Protein AF-A0AAU4CVP6-F1 (afdb_monomer_lite)

Secondary structure (DSSP, 8-state):
--HHHHHHHHHHHHHHHHHHGGGS-TTTHHHHB-TTHHHHHHHHHH--SHHHHHHHHHHHHHHB-S-GGGGGGG-HHHHHHHHHHHHHHHHHHHHHHHHS--

Foldseek 3Di:
DALVVLLVLLVVLLVLLLVLVVVDDPVCLVVFFAPCLVVLSVQCNVDDDSVSVLVSLVVNLRRGDDQLVVLVVVDDSSNSNSVSSVSNVVSNVVNVVNPDDD

pLDDT: mean 91.33, std 7.67, range [50.69, 98.0]

Structure (mmCIF, N/CA/C/O backbone):
data_AF-A0AAU4CVP6-F1
#
_entry.id   AF-A0AAU4CVP6-F1
#
loop_
_atom_site.group_PDB
_atom_site.id
_atom_site.type_symbol
_atom_site.label_atom_id
_atom_site.label_alt_id
_atom_site.label_comp_id
_atom_site.label_asym_id
_atom_site.label_entity_id
_atom_site.label_seq_id
_atom_site.pdbx_PDB_ins_code
_atom_site.Cartn_x
_atom_site.Cartn_y
_atom_site.Cartn_z
_atom_site.occupancy
_atom_site.B_iso_or_equiv
_atom_site.auth_seq_id
_atom_site.auth_comp_id
_atom_site.auth_asym_id
_atom_site.auth_atom_id
_atom_site.pdbx_PDB_model_num
ATOM 1 N N . MET A 1 1 ? -1.091 -5.235 21.498 1.00 78.62 1 MET A N 1
ATOM 2 C CA . MET A 1 1 ? -1.437 -4.175 20.546 1.00 78.62 1 MET A CA 1
ATOM 3 C C . MET A 1 1 ? -2.933 -3.942 20.619 1.00 78.62 1 MET A C 1
ATOM 5 O O . MET A 1 1 ? -3.680 -4.916 20.624 1.00 78.62 1 MET A O 1
ATOM 9 N N . ASN A 1 2 ? -3.356 -2.693 20.768 1.00 90.06 2 ASN A N 1
ATOM 10 C CA . ASN A 1 2 ? -4.763 -2.290 20.793 1.00 90.06 2 ASN A CA 1
ATOM 11 C C . ASN A 1 2 ? -5.210 -1.725 19.426 1.00 90.06 2 ASN A C 1
ATOM 13 O O . ASN A 1 2 ? -4.399 -1.556 18.519 1.00 90.06 2 ASN A O 1
ATOM 17 N N . HIS A 1 3 ? -6.506 -1.434 19.272 1.00 90.62 3 HIS A N 1
ATOM 18 C CA . HIS A 1 3 ? -7.076 -0.933 18.011 1.00 90.62 3 HIS A CA 1
ATOM 19 C C . HIS A 1 3 ? -6.468 0.394 17.537 1.00 90.62 3 HIS A C 1
ATOM 21 O O . HIS A 1 3 ? -6.320 0.605 16.336 1.00 90.62 3 HIS A O 1
ATOM 27 N N . GLN A 1 4 ? -6.113 1.288 18.462 1.00 91.94 4 GLN A N 1
ATOM 28 C CA . GLN A 1 4 ? -5.508 2.577 18.125 1.00 91.94 4 GLN A CA 1
ATOM 29 C C . GLN A 1 4 ? -4.075 2.394 17.609 1.00 91.94 4 GLN A C 1
ATOM 31 O O . GLN A 1 4 ? -3.741 2.936 16.561 1.00 91.94 4 GLN A O 1
ATOM 36 N N . GLU A 1 5 ? -3.272 1.572 18.286 1.00 92.75 5 GLU A N 1
ATOM 37 C CA . GLU A 1 5 ? -1.903 1.235 17.865 1.00 92.75 5 GLU A CA 1
ATOM 38 C C . GLU A 1 5 ? -1.891 0.573 16.477 1.00 92.75 5 GLU A C 1
ATOM 40 O O . GLU A 1 5 ? -1.122 0.970 15.608 1.00 92.75 5 GLU A O 1
ATOM 45 N N . ALA A 1 6 ? -2.801 -0.374 16.217 1.00 93.81 6 ALA A N 1
ATOM 46 C CA . ALA A 1 6 ? -2.903 -1.025 14.907 1.00 93.81 6 ALA A CA 1
ATOM 47 C C . ALA A 1 6 ? -3.289 -0.046 13.781 1.00 93.81 6 ALA A C 1
ATOM 49 O O . ALA A 1 6 ? -2.859 -0.193 12.636 1.00 93.81 6 ALA A O 1
ATOM 50 N N . ARG A 1 7 ? -4.101 0.974 14.094 1.00 93.25 7 ARG A N 1
ATOM 51 C CA . ARG A 1 7 ? -4.433 2.048 13.147 1.00 93.25 7 ARG A CA 1
ATOM 52 C C . ARG A 1 7 ? -3.245 2.962 12.876 1.00 93.25 7 ARG A C 1
ATOM 54 O O . ARG A 1 7 ? -3.066 3.374 11.735 1.00 93.25 7 ARG A O 1
ATOM 61 N N . GLU A 1 8 ? -2.449 3.276 13.890 1.00 94.31 8 GLU A N 1
ATOM 62 C CA . GLU A 1 8 ? -1.231 4.075 13.731 1.00 94.31 8 GLU A CA 1
ATOM 63 C C . GLU A 1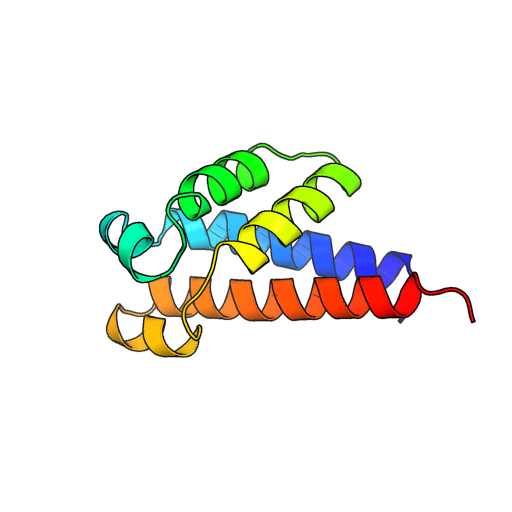 8 ? -0.203 3.345 12.858 1.00 94.31 8 GLU A C 1
ATOM 65 O O . GLU A 1 8 ? 0.279 3.932 11.890 1.00 94.31 8 GLU A O 1
ATOM 70 N N . GLU A 1 9 ? 0.021 2.046 13.086 1.00 95.69 9 GLU A N 1
ATOM 71 C CA . GLU A 1 9 ? 0.874 1.217 12.219 1.00 95.69 9 GLU A CA 1
ATOM 72 C C . GLU A 1 9 ? 0.397 1.218 10.758 1.00 95.69 9 GLU A C 1
ATOM 74 O O . GLU A 1 9 ? 1.204 1.311 9.830 1.00 95.69 9 GLU A O 1
ATOM 79 N N . LEU A 1 10 ? -0.920 1.148 10.527 1.00 96.62 10 LEU A N 1
ATOM 80 C CA . LEU A 1 10 ? -1.471 1.223 9.176 1.00 96.62 10 LEU A CA 1
ATOM 81 C C . LEU A 1 10 ? -1.222 2.593 8.532 1.00 96.62 10 LEU A C 1
ATOM 83 O O . LEU A 1 10 ? -0.869 2.651 7.354 1.00 96.62 10 LEU A O 1
ATOM 87 N N . VAL A 1 11 ? -1.379 3.688 9.278 1.00 95.94 11 VAL A N 1
ATOM 88 C CA . VAL A 1 11 ? -1.106 5.047 8.780 1.00 95.94 11 VAL A CA 1
ATOM 89 C C . VAL A 1 11 ? 0.368 5.203 8.401 1.00 95.94 11 VAL A C 1
ATOM 91 O O . VAL A 1 11 ? 0.667 5.751 7.337 1.00 95.94 11 VAL A O 1
ATOM 94 N N . GLU A 1 12 ? 1.284 4.690 9.223 1.00 96.38 12 GLU A N 1
ATOM 95 C CA . GLU A 1 12 ? 2.721 4.684 8.930 1.00 96.38 12 GLU A CA 1
ATOM 96 C C . GLU A 1 12 ? 3.033 3.864 7.671 1.00 96.38 12 GLU A C 1
ATOM 98 O O . GLU A 1 12 ? 3.670 4.368 6.743 1.00 96.38 12 GLU A O 1
ATOM 103 N N . ALA A 1 13 ? 2.494 2.647 7.563 1.00 97.69 13 ALA A N 1
ATOM 104 C CA . ALA A 1 13 ? 2.688 1.807 6.384 1.00 97.69 13 ALA A CA 1
ATOM 105 C C . ALA A 1 13 ? 2.112 2.443 5.103 1.00 97.69 13 ALA A C 1
ATOM 107 O O . ALA A 1 13 ? 2.706 2.351 4.026 1.00 97.69 13 ALA A O 1
ATOM 108 N N . VAL A 1 14 ? 0.970 3.131 5.198 1.00 97.62 14 VAL A N 1
ATOM 109 C CA . VAL A 1 14 ? 0.392 3.891 4.080 1.00 97.62 14 VAL A CA 1
ATOM 110 C C . VAL A 1 14 ? 1.299 5.055 3.677 1.00 97.62 14 VAL A C 1
ATOM 112 O O . VAL A 1 14 ? 1.471 5.301 2.479 1.00 97.62 14 VAL A O 1
ATOM 115 N N . ALA A 1 15 ? 1.892 5.769 4.635 1.00 96.56 15 ALA A N 1
ATOM 116 C CA . ALA A 1 15 ? 2.840 6.842 4.345 1.00 96.56 15 ALA A CA 1
ATOM 117 C C . ALA A 1 15 ? 4.075 6.314 3.594 1.00 96.56 15 ALA A C 1
ATOM 119 O O . ALA A 1 15 ? 4.480 6.910 2.590 1.00 96.56 15 ALA A O 1
ATOM 120 N N . ASP A 1 16 ? 4.600 5.157 3.999 1.00 96.56 16 ASP A N 1
ATOM 121 C CA . ASP A 1 16 ? 5.722 4.496 3.329 1.00 96.56 16 ASP A CA 1
ATOM 122 C C . ASP A 1 16 ? 5.385 4.081 1.894 1.00 96.56 16 ASP A C 1
ATOM 124 O O . ASP A 1 16 ? 6.183 4.304 0.977 1.00 96.56 16 ASP A O 1
ATOM 128 N N . ILE A 1 17 ? 4.185 3.543 1.654 1.00 96.62 17 ILE A N 1
ATOM 129 C CA . ILE A 1 17 ? 3.712 3.237 0.296 1.00 96.62 17 ILE A CA 1
ATOM 130 C C . ILE A 1 17 ? 3.634 4.508 -0.548 1.00 96.62 17 ILE A C 1
ATOM 132 O O . ILE A 1 17 ? 4.149 4.536 -1.667 1.00 96.62 17 ILE A O 1
ATOM 136 N N . LYS A 1 18 ? 3.036 5.584 -0.019 1.00 95.19 18 LYS A N 1
ATOM 1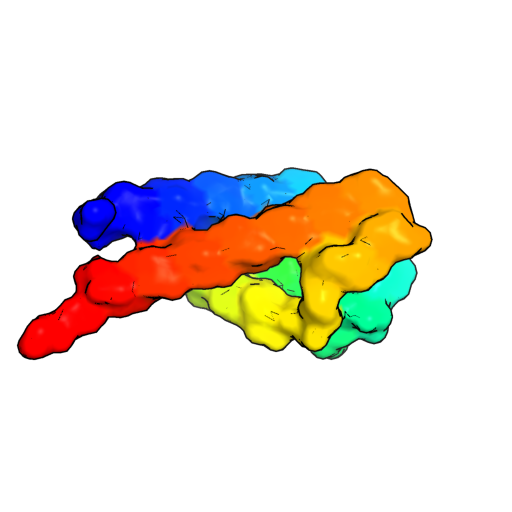37 C CA . LYS A 1 18 ? 2.926 6.868 -0.731 1.00 95.19 18 LYS A CA 1
ATOM 138 C C . LYS A 1 18 ? 4.295 7.433 -1.099 1.00 95.19 18 LYS A C 1
ATOM 140 O O . LYS A 1 18 ? 4.437 8.010 -2.174 1.00 95.19 18 LYS A O 1
ATOM 145 N N . TYR A 1 19 ? 5.286 7.274 -0.227 1.00 95.31 19 TYR A N 1
ATOM 146 C CA . TYR A 1 19 ? 6.645 7.743 -0.464 1.00 95.31 19 TYR A CA 1
ATOM 147 C C . TYR A 1 19 ? 7.390 6.883 -1.495 1.00 95.31 19 TYR A C 1
ATOM 149 O O . TYR A 1 19 ? 7.967 7.407 -2.449 1.00 95.31 19 TYR A O 1
ATOM 157 N N . THR A 1 20 ? 7.372 5.561 -1.324 1.00 94.00 20 THR A N 1
ATOM 158 C CA . THR A 1 20 ? 8.144 4.627 -2.159 1.00 94.00 20 THR A CA 1
ATOM 159 C C . THR A 1 20 ? 7.556 4.460 -3.559 1.00 94.00 20 THR A C 1
ATOM 161 O O . THR A 1 20 ? 8.315 4.397 -4.524 1.00 94.00 20 THR A O 1
ATOM 164 N N . ALA A 1 21 ? 6.228 4.492 -3.713 1.00 91.81 21 ALA A N 1
ATOM 165 C CA . ALA A 1 21 ? 5.567 4.358 -5.014 1.00 91.81 21 ALA A CA 1
ATOM 166 C C . ALA A 1 21 ? 5.953 5.464 -6.014 1.00 91.81 21 ALA A C 1
ATOM 168 O O . ALA A 1 21 ? 5.933 5.233 -7.219 1.00 91.81 21 ALA A O 1
ATOM 169 N N . LEU A 1 22 ? 6.348 6.654 -5.542 1.00 89.56 22 LEU A N 1
ATOM 170 C CA . LEU A 1 22 ? 6.812 7.755 -6.402 1.00 89.56 22 LEU A CA 1
ATOM 171 C C . LEU A 1 22 ? 8.174 7.487 -7.058 1.00 89.56 22 LEU A C 1
ATOM 173 O O . LEU A 1 22 ? 8.565 8.214 -7.969 1.00 89.56 22 LEU A O 1
ATOM 177 N N . ARG A 1 23 ? 8.913 6.495 -6.555 1.00 89.19 23 ARG A N 1
ATOM 178 C CA . ARG A 1 23 ? 10.293 6.182 -6.947 1.00 89.19 23 ARG A CA 1
ATOM 179 C C . ARG A 1 23 ? 10.399 4.895 -7.762 1.00 89.19 23 ARG A C 1
ATOM 181 O O . ARG A 1 23 ? 11.466 4.607 -8.292 1.00 89.19 23 ARG A O 1
ATOM 188 N N . VAL A 1 24 ? 9.314 4.127 -7.840 1.00 86.44 24 VAL A N 1
ATOM 189 C CA . VAL A 1 24 ? 9.243 2.902 -8.638 1.00 86.44 24 VAL A CA 1
ATOM 190 C C . VAL A 1 24 ? 9.278 3.251 -10.120 1.00 86.44 24 VAL A C 1
ATOM 192 O O . VAL A 1 24 ? 8.687 4.239 -10.561 1.00 86.44 24 VAL A O 1
ATOM 195 N N . ASP A 1 25 ? 9.964 2.415 -10.892 1.00 81.44 25 ASP A N 1
ATOM 196 C CA . ASP A 1 25 ? 9.945 2.507 -12.347 1.00 81.44 25 ASP A CA 1
ATOM 197 C C . ASP A 1 25 ? 8.515 2.276 -12.860 1.00 81.44 25 ASP A C 1
ATOM 199 O O . ASP A 1 25 ? 7.918 1.226 -12.627 1.00 81.44 25 ASP A O 1
ATOM 203 N N . GLY A 1 26 ? 7.958 3.250 -13.583 1.00 77.38 26 GLY A N 1
ATOM 204 C CA . GLY A 1 26 ? 6.602 3.170 -14.123 1.00 77.38 26 GLY A CA 1
ATOM 205 C C . GLY A 1 26 ? 6.368 1.973 -15.053 1.00 77.38 26 GLY A C 1
ATOM 206 O O . GLY A 1 26 ? 5.230 1.523 -15.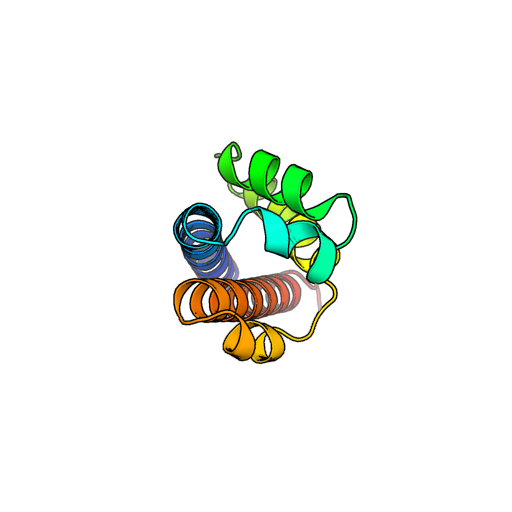182 1.00 77.38 26 GLY A O 1
ATOM 207 N N . HIS A 1 27 ? 7.421 1.423 -15.666 1.00 83.25 27 HIS A N 1
ATOM 208 C CA . HIS A 1 27 ? 7.328 0.215 -16.490 1.00 83.25 27 HIS A CA 1
ATOM 209 C C . HIS A 1 27 ? 7.072 -1.055 -15.666 1.00 83.25 27 HIS A C 1
ATOM 211 O O . HIS A 1 27 ? 6.480 -2.012 -16.168 1.00 83.25 27 HIS A O 1
ATOM 217 N N . LEU A 1 28 ? 7.441 -1.041 -14.384 1.00 84.38 28 LEU A N 1
ATOM 218 C CA . LEU A 1 28 ? 7.377 -2.198 -13.501 1.00 84.38 28 LEU A CA 1
ATOM 219 C C . LEU A 1 28 ? 5.949 -2.546 -13.066 1.00 84.38 28 LEU A C 1
ATOM 221 O O . LEU A 1 28 ? 5.670 -3.698 -12.746 1.00 84.38 28 LEU A O 1
ATOM 225 N N . TRP A 1 29 ? 5.018 -1.586 -13.082 1.00 85.44 29 TRP A N 1
ATOM 226 C CA . TRP A 1 29 ? 3.655 -1.796 -12.573 1.00 85.44 29 TRP A CA 1
ATOM 227 C C . TRP A 1 29 ? 2.924 -2.960 -13.238 1.00 85.44 29 TRP A C 1
ATOM 229 O O . TRP A 1 29 ? 2.240 -3.721 -12.557 1.00 85.44 29 TRP A O 1
ATOM 239 N N . SER A 1 30 ? 3.125 -3.129 -14.545 1.00 85.00 30 SER A N 1
ATOM 240 C CA . SER A 1 30 ? 2.527 -4.222 -15.317 1.00 85.00 30 SER A CA 1
ATOM 241 C C . SER A 1 30 ? 3.101 -5.605 -14.991 1.00 85.00 30 SER A C 1
ATOM 243 O O . SER A 1 30 ? 2.467 -6.614 -15.286 1.00 85.00 30 SER A O 1
ATOM 245 N N . GLU A 1 31 ? 4.279 -5.659 -14.368 1.00 86.44 31 GLU A N 1
ATOM 246 C CA . GLU A 1 31 ? 4.980 -6.901 -14.031 1.00 86.44 31 GLU A CA 1
ATOM 247 C C . GLU A 1 31 ? 4.719 -7.346 -12.586 1.00 86.44 31 GLU A C 1
ATOM 249 O O . GLU A 1 31 ? 4.902 -8.517 -12.260 1.00 86.44 31 GLU A O 1
ATOM 254 N N . VAL A 1 32 ? 4.295 -6.426 -11.711 1.00 87.31 32 VAL A N 1
ATOM 255 C CA . VAL A 1 32 ? 4.238 -6.656 -10.253 1.00 87.31 32 VAL A CA 1
ATOM 256 C C . VAL A 1 32 ? 2.823 -6.684 -9.687 1.00 87.31 32 VAL A C 1
ATOM 258 O O . VAL A 1 32 ? 2.603 -7.120 -8.553 1.00 87.31 32 VAL A O 1
ATOM 261 N N . GLY A 1 33 ? 1.849 -6.240 -10.475 1.00 89.50 33 GLY A N 1
ATOM 262 C CA . GLY A 1 33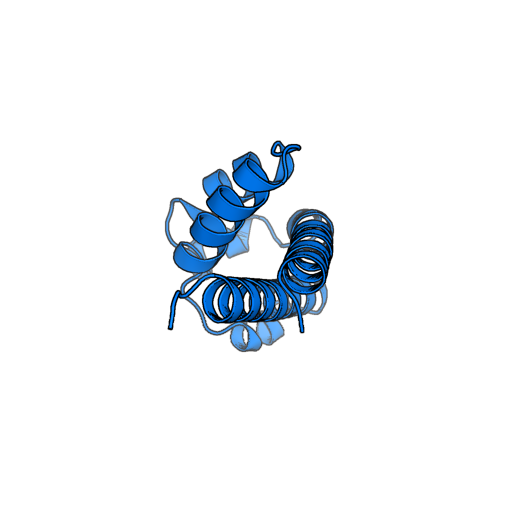 ? 0.465 -6.129 -10.059 1.00 89.50 33 GLY A CA 1
ATOM 263 C C . GLY A 1 33 ? -0.535 -6.576 -11.109 1.00 89.50 33 GLY A C 1
ATOM 264 O O . GLY A 1 33 ? -0.220 -6.822 -12.270 1.00 89.50 33 GLY A O 1
ATOM 265 N N . THR A 1 34 ? -1.784 -6.637 -10.672 1.00 93.38 34 THR A N 1
ATOM 266 C CA . THR A 1 34 ? -2.939 -6.605 -11.567 1.00 93.38 34 THR A CA 1
ATOM 267 C C . THR A 1 34 ? -2.989 -5.269 -12.327 1.00 93.38 34 THR A C 1
ATOM 269 O O . THR A 1 34 ? -2.378 -4.289 -11.885 1.00 93.38 34 THR A O 1
ATOM 272 N N . PRO A 1 35 ? -3.769 -5.174 -13.422 1.00 89.81 35 PRO A N 1
ATOM 273 C CA . PRO A 1 35 ? -3.990 -3.906 -14.124 1.00 89.81 35 PRO A CA 1
ATOM 274 C C . PRO A 1 35 ? -4.492 -2.760 -13.228 1.00 89.81 35 PRO A C 1
ATOM 276 O O . PRO A 1 35 ? -4.274 -1.593 -13.546 1.00 89.81 35 PRO A O 1
ATOM 279 N N . ASP A 1 36 ? -5.117 -3.082 -12.094 1.00 91.88 36 ASP A N 1
ATOM 280 C CA . ASP A 1 36 ? -5.686 -2.103 -11.169 1.00 91.88 36 ASP A CA 1
ATOM 281 C C . ASP A 1 36 ? -4.675 -1.556 -10.151 1.00 91.88 36 ASP A C 1
ATOM 283 O O . ASP A 1 36 ? -5.000 -0.614 -9.426 1.00 91.88 36 ASP A O 1
ATOM 287 N N . LEU A 1 37 ? -3.448 -2.094 -10.080 1.00 93.56 37 LEU A N 1
ATOM 288 C CA . LEU A 1 37 ? -2.463 -1.687 -9.068 1.00 93.56 37 LEU A CA 1
ATOM 289 C C . LEU A 1 37 ? -2.144 -0.189 -9.143 1.00 93.56 37 LEU A C 1
ATOM 291 O O . LEU A 1 37 ? -2.140 0.492 -8.119 1.00 93.56 37 LEU A O 1
ATOM 295 N N . THR A 1 38 ? -1.918 0.345 -10.344 1.00 92.38 38 THR A N 1
ATOM 296 C CA . THR A 1 38 ? -1.619 1.773 -10.517 1.00 92.38 38 THR A CA 1
ATOM 297 C C . THR A 1 38 ? -2.793 2.649 -10.078 1.00 92.38 38 THR A C 1
ATOM 299 O O . THR A 1 38 ? -2.581 3.647 -9.394 1.00 92.38 38 THR A O 1
ATOM 302 N N . LEU A 1 39 ? -4.032 2.251 -10.388 1.00 93.44 39 LEU A N 1
ATOM 303 C CA . LEU A 1 39 ? -5.232 2.967 -9.942 1.00 93.44 39 LEU A CA 1
ATOM 304 C C . LEU A 1 39 ? -5.393 2.905 -8.419 1.00 93.44 39 LEU A C 1
ATOM 306 O O . LEU A 1 39 ? -5.650 3.927 -7.789 1.00 93.44 39 LEU A O 1
ATOM 310 N N . ALA A 1 40 ? -5.178 1.738 -7.807 1.00 95.62 40 ALA A N 1
ATOM 311 C CA . ALA A 1 40 ? -5.231 1.582 -6.356 1.00 95.62 40 ALA A CA 1
ATOM 312 C C . ALA A 1 40 ? -4.179 2.453 -5.645 1.00 95.62 40 ALA A C 1
ATOM 314 O O . ALA A 1 40 ? -4.477 3.060 -4.619 1.00 95.62 40 ALA A O 1
ATOM 315 N N . LEU A 1 41 ? -2.968 2.565 -6.203 1.00 95.06 41 LEU A N 1
ATOM 316 C CA . LEU A 1 41 ? -1.917 3.445 -5.684 1.00 95.06 41 LEU A CA 1
ATOM 317 C C . LEU A 1 41 ? -2.273 4.929 -5.841 1.00 95.06 41 LEU A C 1
ATOM 319 O O . LEU A 1 41 ? -2.011 5.724 -4.935 1.00 95.06 41 LEU A O 1
ATOM 323 N N . GLU A 1 42 ? -2.883 5.322 -6.961 1.00 94.62 42 GLU A N 1
ATOM 324 C CA . GLU A 1 42 ? -3.368 6.689 -7.157 1.00 94.62 42 GLU A CA 1
ATOM 325 C C . GLU A 1 42 ? -4.471 7.062 -6.166 1.00 94.62 42 GLU A C 1
ATOM 327 O O . GLU A 1 42 ? -4.409 8.143 -5.569 1.00 94.62 42 GLU A O 1
ATOM 332 N N . ASP A 1 43 ? -5.442 6.171 -5.969 1.00 96.44 43 ASP A N 1
ATOM 333 C CA . ASP A 1 43 ? -6.528 6.352 -5.009 1.00 96.44 43 ASP A CA 1
ATOM 334 C C . ASP A 1 43 ? -5.973 6.411 -3.579 1.00 96.44 43 ASP A C 1
ATOM 336 O O . ASP A 1 43 ? -6.265 7.351 -2.837 1.00 96.44 43 ASP A O 1
ATOM 340 N N . LEU A 1 44 ? -5.071 5.489 -3.213 1.00 96.50 44 LEU A N 1
ATOM 341 C CA . LEU A 1 44 ? -4.399 5.510 -1.914 1.00 96.50 44 LEU A CA 1
ATOM 342 C C . LEU A 1 44 ? -3.655 6.829 -1.705 1.00 96.50 44 LEU A C 1
ATOM 344 O O . LEU A 1 44 ? -3.773 7.437 -0.643 1.00 96.50 44 LEU A O 1
ATOM 348 N N . ARG A 1 45 ? -2.933 7.333 -2.710 1.00 95.50 45 ARG A N 1
ATOM 349 C CA . ARG A 1 45 ? -2.217 8.613 -2.620 1.00 95.50 45 ARG A CA 1
ATOM 350 C C . ARG A 1 45 ? -3.154 9.788 -2.336 1.00 95.50 45 ARG A C 1
ATOM 352 O O . ARG A 1 45 ? -2.782 10.660 -1.550 1.00 95.50 45 ARG A O 1
ATOM 359 N N . ARG A 1 46 ? -4.340 9.804 -2.950 1.00 95.38 46 ARG A N 1
ATOM 360 C CA . ARG A 1 46 ? -5.362 10.848 -2.756 1.00 95.38 46 ARG A CA 1
ATOM 361 C C . ARG A 1 46 ? -6.131 10.698 -1.442 1.00 95.38 46 ARG A C 1
ATOM 363 O O . ARG A 1 46 ? -6.643 11.699 -0.951 1.00 95.38 46 ARG A O 1
ATOM 370 N N . SER A 1 47 ? -6.168 9.497 -0.865 1.00 95.00 47 SER A N 1
ATOM 371 C CA . SER A 1 47 ? -6.893 9.245 0.380 1.00 95.00 47 SER A CA 1
ATOM 372 C C . SER A 1 47 ? -6.315 10.011 1.574 1.00 95.00 47 SER A C 1
ATOM 374 O O . SER A 1 47 ? -5.092 10.087 1.774 1.00 95.00 47 SER A O 1
ATOM 376 N N . THR A 1 48 ? -7.203 10.569 2.394 1.00 91.56 48 THR A N 1
ATOM 377 C CA . THR A 1 48 ? -6.835 11.401 3.559 1.00 91.56 48 THR A CA 1
ATOM 378 C C . THR A 1 48 ? -7.522 10.970 4.844 1.00 91.56 48 THR A C 1
ATOM 380 O O . THR A 1 48 ? -6.958 11.171 5.918 1.00 91.56 48 THR A O 1
ATOM 383 N N . ALA A 1 49 ? -8.699 10.351 4.750 1.00 92.56 49 ALA A N 1
ATOM 384 C CA . ALA A 1 49 ? -9.403 9.832 5.911 1.00 92.56 49 ALA A CA 1
ATOM 385 C C . ALA A 1 49 ? -8.846 8.449 6.313 1.00 92.56 49 ALA A C 1
ATOM 387 O O . ALA A 1 49 ? -8.556 7.647 5.425 1.00 92.56 49 ALA A O 1
ATOM 388 N N . PRO A 1 50 ? -8.734 8.122 7.615 1.00 88.00 50 PRO A N 1
ATOM 389 C CA . PRO A 1 50 ? -8.212 6.825 8.058 1.00 88.00 50 PRO A CA 1
ATOM 390 C C . PRO A 1 50 ? -8.967 5.612 7.492 1.00 88.00 50 PRO A C 1
ATOM 392 O O . PRO A 1 50 ? -8.344 4.680 6.995 1.00 88.00 50 PRO A O 1
ATOM 395 N N . ASP A 1 51 ? -10.303 5.643 7.492 1.00 89.31 51 ASP A N 1
ATOM 396 C CA . ASP A 1 51 ? -11.111 4.524 6.979 1.00 89.31 51 ASP A CA 1
ATOM 397 C C . ASP A 1 51 ? -10.976 4.376 5.446 1.00 89.31 51 ASP A C 1
ATOM 399 O O . ASP A 1 51 ? -10.989 3.273 4.901 1.00 89.31 51 ASP A O 1
ATOM 403 N N . GLU A 1 52 ? -10.788 5.494 4.735 1.00 93.00 52 GLU A N 1
ATOM 404 C CA . GLU A 1 52 ? -10.505 5.502 3.295 1.00 93.00 52 GLU A CA 1
ATOM 405 C C . GLU A 1 52 ? -9.118 4.909 3.008 1.00 93.00 52 GLU A C 1
ATOM 407 O O . GLU A 1 52 ? -8.970 4.081 2.108 1.00 93.00 52 GLU A O 1
ATOM 412 N N . GLN A 1 53 ? -8.112 5.295 3.799 1.00 93.94 53 GLN A N 1
ATOM 413 C CA . GLN A 1 53 ? -6.752 4.765 3.707 1.00 93.94 53 GLN A CA 1
ATOM 414 C C . GLN A 1 53 ? -6.721 3.258 3.934 1.00 93.94 53 GLN A C 1
ATOM 416 O O . GLN A 1 53 ? -6.036 2.565 3.190 1.00 93.94 53 GLN A O 1
ATOM 421 N N . GLU A 1 54 ? -7.488 2.736 4.893 1.00 96.00 54 GLU A N 1
ATOM 422 C CA . GLU A 1 54 ? -7.616 1.293 5.104 1.00 96.00 54 GLU A CA 1
ATOM 423 C C . GLU A 1 54 ? -8.190 0.587 3.872 1.00 96.00 54 GLU A C 1
ATOM 425 O O . GLU A 1 54 ? -7.588 -0.360 3.360 1.00 96.00 54 GLU A O 1
ATOM 430 N N . GLY A 1 55 ? -9.320 1.069 3.347 1.00 96.25 55 GLY A N 1
ATOM 431 C CA . GLY A 1 55 ? -9.931 0.487 2.153 1.00 96.25 55 GLY A CA 1
ATOM 432 C C . GLY A 1 55 ? -8.989 0.505 0.945 1.00 96.25 55 GLY A C 1
ATOM 433 O O . GLY A 1 55 ? -8.874 -0.485 0.220 1.00 96.25 55 GLY A O 1
ATOM 434 N N . MET A 1 56 ? -8.270 1.610 0.736 1.00 97.31 56 MET A N 1
ATOM 435 C CA . MET A 1 56 ? -7.316 1.728 -0.367 1.00 97.31 56 MET A CA 1
ATOM 436 C C . MET A 1 56 ? -6.044 0.902 -0.134 1.00 97.31 56 MET A C 1
ATOM 438 O O . MET A 1 56 ? -5.517 0.320 -1.081 1.00 97.31 56 MET A O 1
ATOM 442 N N . ALA A 1 57 ? -5.576 0.779 1.109 1.00 97.38 57 ALA A N 1
ATOM 443 C CA . ALA A 1 57 ? -4.451 -0.075 1.477 1.00 97.38 57 ALA A CA 1
ATOM 444 C C . ALA A 1 57 ? -4.746 -1.546 1.163 1.00 97.38 57 ALA A C 1
ATOM 446 O O . ALA A 1 57 ? -3.896 -2.239 0.601 1.00 97.38 57 ALA A O 1
ATOM 447 N N . ARG A 1 58 ? -5.967 -2.012 1.456 1.00 98.00 58 ARG A N 1
ATOM 448 C CA . ARG A 1 58 ? -6.413 -3.365 1.094 1.00 98.00 58 ARG A CA 1
ATOM 449 C C . ARG A 1 58 ? -6.398 -3.565 -0.420 1.00 98.00 58 ARG A C 1
ATOM 451 O O . ARG A 1 58 ? -5.781 -4.519 -0.885 1.00 98.00 58 ARG A O 1
ATOM 458 N N . ARG A 1 59 ? -6.941 -2.613 -1.190 1.00 97.56 59 ARG A N 1
ATOM 459 C CA . ARG A 1 59 ? -6.897 -2.655 -2.665 1.00 97.56 59 ARG A CA 1
ATOM 460 C C . ARG A 1 59 ? -5.470 -2.720 -3.209 1.00 97.56 59 ARG A C 1
ATOM 462 O O . ARG A 1 59 ? -5.203 -3.513 -4.103 1.00 97.56 59 ARG A O 1
ATOM 469 N N . VAL A 1 60 ? -4.542 -1.925 -2.671 1.00 96.94 60 VAL A N 1
ATOM 470 C CA . VAL A 1 60 ? -3.121 -1.974 -3.064 1.00 96.94 60 VAL A CA 1
ATOM 471 C C . VAL A 1 60 ? -2.505 -3.333 -2.729 1.00 96.94 60 VAL A C 1
ATOM 473 O O . VAL A 1 60 ? -1.825 -3.923 -3.567 1.00 96.94 60 VAL A O 1
ATOM 476 N N . SER A 1 61 ? -2.765 -3.853 -1.527 1.00 96.81 61 SER A N 1
ATOM 477 C CA . SER A 1 61 ? -2.270 -5.162 -1.093 1.00 96.81 61 SER A CA 1
ATOM 478 C C . SER A 1 61 ? -2.769 -6.302 -1.987 1.00 96.81 61 SER A C 1
ATOM 480 O O . SER A 1 61 ? -1.982 -7.180 -2.340 1.00 96.81 61 SER A O 1
ATOM 482 N N . GLU A 1 62 ? -4.047 -6.285 -2.368 1.00 96.00 62 GLU A N 1
ATOM 483 C CA . GLU A 1 62 ? -4.676 -7.280 -3.246 1.00 96.00 62 GLU A CA 1
ATOM 484 C C . GLU A 1 62 ? -4.192 -7.162 -4.693 1.00 96.00 62 GLU A C 1
ATOM 486 O O . GLU A 1 62 ? -3.926 -8.169 -5.350 1.00 96.00 62 GLU A O 1
ATOM 491 N N . ALA A 1 63 ? -4.042 -5.932 -5.189 1.00 95.94 63 ALA A N 1
ATOM 492 C CA . ALA A 1 63 ? -3.602 -5.678 -6.551 1.00 95.94 63 ALA A CA 1
ATOM 493 C C . ALA A 1 63 ? -2.117 -6.002 -6.768 1.00 95.94 63 ALA A C 1
ATOM 495 O O . ALA A 1 63 ? -1.717 -6.183 -7.915 1.00 95.94 63 ALA A O 1
ATOM 496 N N . PHE A 1 64 ? -1.303 -6.086 -5.713 1.00 94.69 64 PHE A N 1
ATOM 497 C CA . PHE A 1 64 ? 0.100 -6.495 -5.786 1.00 94.69 64 PHE A CA 1
ATOM 498 C C . PHE A 1 64 ? 0.232 -8.028 -5.738 1.00 94.69 64 PHE A C 1
ATOM 500 O O . PHE A 1 64 ? -0.033 -8.654 -4.711 1.00 94.69 64 PHE A O 1
ATOM 507 N N . VAL A 1 65 ? 0.675 -8.656 -6.830 1.00 92.94 65 VAL A N 1
ATOM 508 C CA . VAL A 1 65 ? 0.556 -10.122 -7.012 1.00 92.94 65 VAL A CA 1
ATOM 509 C C . VAL A 1 65 ? 1.879 -10.878 -6.992 1.00 92.94 65 VAL A C 1
ATOM 511 O O . VAL A 1 65 ? 1.884 -12.103 -6.871 1.00 92.94 65 VAL A O 1
ATOM 514 N N . VAL A 1 66 ? 3.005 -10.177 -7.094 1.00 89.62 66 VAL A N 1
ATOM 515 C CA . VAL A 1 66 ? 4.330 -10.806 -7.049 1.00 89.62 66 VAL A CA 1
ATOM 516 C C . VAL A 1 66 ? 4.843 -10.939 -5.620 1.00 89.62 66 VAL A C 1
ATOM 518 O O . VAL A 1 66 ? 4.331 -10.327 -4.681 1.00 89.62 66 VAL A O 1
ATOM 521 N N . HIS A 1 67 ? 5.883 -11.747 -5.427 1.00 86.31 67 HIS A N 1
ATOM 522 C CA . HIS A 1 67 ? 6.565 -11.788 -4.142 1.00 86.31 67 HIS A CA 1
ATOM 523 C C . HIS A 1 67 ? 7.442 -10.531 -3.997 1.00 86.31 67 HIS A C 1
ATOM 525 O O . HIS A 1 67 ? 8.286 -10.296 -4.860 1.00 86.31 67 HIS A O 1
ATOM 531 N N . PRO A 1 68 ? 7.343 -9.748 -2.905 1.00 83.12 68 PRO A N 1
ATOM 532 C CA . PRO A 1 68 ? 8.093 -8.496 -2.757 1.00 83.12 68 PRO A CA 1
ATOM 533 C C . PRO A 1 68 ? 9.612 -8.607 -2.945 1.00 83.12 68 PRO A C 1
ATOM 535 O O . PRO A 1 68 ? 10.234 -7.713 -3.504 1.00 83.12 68 PRO A O 1
ATOM 538 N N . GLY A 1 69 ? 10.214 -9.736 -2.557 1.00 79.56 69 GLY A N 1
ATOM 539 C CA . GLY A 1 69 ? 11.642 -10.001 -2.786 1.00 79.56 69 GLY A CA 1
ATOM 540 C C . GLY A 1 69 ? 12.056 -10.098 -4.264 1.00 79.56 69 GLY A C 1
ATOM 541 O O . GLY A 1 69 ? 13.234 -9.942 -4.569 1.00 79.56 69 GLY A O 1
ATOM 542 N N . GLN A 1 70 ? 11.116 -10.312 -5.192 1.00 83.94 70 GLN A N 1
ATOM 543 C CA . GLN A 1 70 ? 11.397 -10.323 -6.634 1.00 83.94 70 GLN A CA 1
ATOM 544 C C . GLN A 1 70 ? 11.746 -8.922 -7.157 1.00 83.94 70 GLN A C 1
ATOM 546 O O . GLN A 1 70 ? 12.504 -8.802 -8.115 1.00 83.94 70 GLN A O 1
ATOM 551 N N . LEU A 1 71 ? 11.305 -7.863 -6.465 1.00 85.94 71 LEU A N 1
ATOM 552 C CA . LEU A 1 71 ? 11.634 -6.475 -6.800 1.00 85.94 71 LEU A CA 1
ATOM 553 C C . LEU A 1 71 ? 13.122 -6.143 -6.622 1.00 85.94 71 LEU A C 1
ATOM 555 O O . LEU A 1 71 ? 13.597 -5.167 -7.197 1.00 85.94 71 LEU A O 1
ATOM 559 N N . TYR A 1 72 ? 13.878 -6.969 -5.887 1.00 84.50 72 TYR A N 1
ATOM 560 C CA . TYR A 1 72 ? 15.324 -6.797 -5.729 1.00 84.50 72 TYR A CA 1
ATOM 561 C C . TYR A 1 72 ? 16.067 -6.764 -7.071 1.00 84.50 72 TYR A C 1
ATOM 563 O O . TYR A 1 72 ? 16.991 -5.971 -7.242 1.00 84.50 72 TYR A O 1
ATOM 571 N N . ALA A 1 73 ? 15.629 -7.572 -8.044 1.00 87.00 73 ALA A N 1
ATOM 572 C CA . ALA A 1 73 ? 16.229 -7.611 -9.377 1.00 87.00 73 ALA A CA 1
ATOM 573 C C . ALA A 1 73 ? 16.077 -6.287 -10.151 1.00 87.00 73 ALA A C 1
ATOM 575 O O . ALA A 1 73 ? 16.818 -6.046 -11.101 1.00 87.00 73 ALA A O 1
ATOM 576 N N . HIS A 1 74 ? 15.158 -5.420 -9.720 1.00 86.81 74 HIS A N 1
ATOM 577 C CA . HIS A 1 74 ? 14.842 -4.148 -10.361 1.00 86.81 74 HIS A CA 1
ATOM 578 C C . HIS A 1 74 ? 15.468 -2.947 -9.629 1.00 86.81 74 HIS A C 1
ATOM 580 O O . HIS A 1 74 ? 15.223 -1.804 -10.000 1.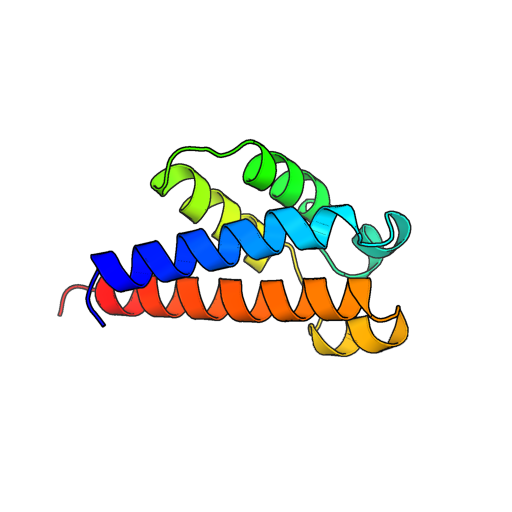00 86.81 74 HIS A O 1
ATOM 586 N N . GLY A 1 75 ? 16.294 -3.172 -8.601 1.00 90.12 75 GLY A N 1
ATOM 587 C CA . GLY A 1 75 ? 17.029 -2.117 -7.898 1.00 90.12 75 GLY A CA 1
ATOM 588 C C . GLY A 1 75 ? 16.424 -1.699 -6.556 1.00 90.12 75 GLY A C 1
ATOM 589 O O . GLY A 1 75 ? 15.397 -2.209 -6.109 1.00 90.12 75 GLY A O 1
ATOM 590 N N . ILE A 1 76 ? 17.114 -0.777 -5.875 1.00 90.69 76 ILE A N 1
ATOM 591 C CA . ILE A 1 76 ? 16.854 -0.476 -4.461 1.00 90.69 76 ILE A CA 1
ATOM 592 C C . ILE A 1 76 ? 15.503 0.204 -4.227 1.00 90.69 76 ILE A C 1
ATOM 594 O O . ILE A 1 76 ? 14.815 -0.158 -3.282 1.00 90.69 76 ILE A O 1
ATOM 598 N N . ASP A 1 77 ? 15.088 1.121 -5.105 1.00 91.12 77 ASP A N 1
ATOM 599 C CA . ASP A 1 77 ? 13.800 1.817 -4.985 1.00 91.12 77 ASP A CA 1
ATOM 600 C C . ASP A 1 77 ? 12.622 0.842 -5.098 1.00 91.12 77 ASP A C 1
ATOM 602 O O . ASP A 1 77 ? 11.668 0.894 -4.319 1.00 91.12 77 ASP A O 1
ATOM 606 N N . ASN A 1 78 ? 12.742 -0.115 -6.018 1.00 90.19 78 ASN A N 1
ATOM 607 C CA . ASN A 1 78 ? 11.763 -1.173 -6.222 1.00 90.19 78 ASN A CA 1
ATOM 608 C C . ASN A 1 78 ? 11.730 -2.130 -5.023 1.00 90.19 78 ASN A C 1
ATOM 610 O O . ASN A 1 78 ? 10.654 -2.447 -4.519 1.00 90.19 78 ASN A O 1
ATOM 614 N N . LEU A 1 79 ? 12.888 -2.531 -4.486 1.00 91.12 79 LEU A N 1
ATOM 615 C CA . LEU A 1 79 ? 12.944 -3.313 -3.246 1.00 91.12 79 LEU A CA 1
ATOM 616 C C . LEU A 1 79 ? 12.315 -2.564 -2.056 1.00 91.12 79 LEU A C 1
ATOM 618 O O . LEU A 1 79 ? 11.600 -3.175 -1.256 1.00 91.12 79 LEU A O 1
ATOM 622 N N . SER A 1 80 ? 12.559 -1.257 -1.925 1.00 93.88 80 SER A N 1
ATOM 623 C CA . SER A 1 80 ? 11.955 -0.433 -0.874 1.00 93.88 80 SER A CA 1
ATOM 624 C C . SER A 1 80 ? 10.431 -0.429 -0.972 1.00 93.88 80 SER A C 1
ATOM 626 O O . SER A 1 80 ? 9.768 -0.625 0.043 1.00 93.88 80 SER A O 1
ATOM 628 N N . PHE A 1 81 ? 9.872 -0.303 -2.179 1.00 94.19 81 PHE A N 1
ATOM 629 C CA . PHE A 1 81 ? 8.427 -0.425 -2.388 1.00 94.19 81 PHE A CA 1
ATOM 630 C C . PHE A 1 81 ? 7.898 -1.816 -2.010 1.00 94.19 81 PHE A C 1
ATOM 632 O O . PHE A 1 81 ? 6.904 -1.932 -1.297 1.00 94.19 81 PHE A O 1
ATOM 639 N N . GLY A 1 82 ? 8.594 -2.887 -2.402 1.00 93.75 82 GLY A N 1
ATOM 640 C CA . GLY A 1 82 ? 8.235 -4.245 -1.987 1.00 93.75 82 GLY A CA 1
ATOM 641 C C . GLY A 1 82 ? 8.218 -4.422 -0.470 1.00 93.75 82 GLY A C 1
ATOM 642 O O . GLY A 1 82 ? 7.305 -5.030 0.089 1.00 93.75 82 GLY A O 1
ATOM 643 N N . THR A 1 83 ? 9.209 -3.854 0.211 1.00 94.56 83 THR A N 1
ATOM 644 C CA . THR A 1 83 ? 9.286 -3.879 1.675 1.00 94.56 83 THR A CA 1
ATOM 645 C C . THR A 1 83 ? 8.122 -3.105 2.297 1.00 94.56 83 THR A C 1
ATOM 647 O O . THR A 1 83 ? 7.492 -3.610 3.221 1.00 94.56 83 THR A O 1
ATOM 650 N N . ALA A 1 84 ? 7.755 -1.948 1.737 1.00 96.44 84 ALA A N 1
ATOM 651 C CA . ALA A 1 84 ? 6.577 -1.199 2.169 1.00 96.44 84 ALA A CA 1
ATOM 652 C C . ALA A 1 84 ? 5.274 -2.005 1.988 1.00 96.44 84 ALA A C 1
ATOM 654 O O . ALA A 1 84 ? 4.417 -1.977 2.867 1.00 96.44 84 ALA A O 1
ATOM 655 N N . ILE A 1 85 ? 5.135 -2.795 0.912 1.00 96.31 85 ILE A N 1
ATOM 656 C CA . ILE A 1 85 ? 3.981 -3.698 0.720 1.00 96.31 85 ILE A CA 1
ATOM 657 C C . ILE A 1 85 ? 3.923 -4.783 1.806 1.00 96.31 85 ILE A C 1
ATOM 659 O O . ILE A 1 85 ? 2.834 -5.129 2.269 1.00 96.31 85 ILE A O 1
ATOM 663 N N . LEU A 1 86 ? 5.069 -5.320 2.237 1.00 95.62 86 LEU A N 1
ATOM 664 C CA . LEU A 1 86 ? 5.111 -6.272 3.354 1.00 95.62 86 LEU A CA 1
ATOM 665 C C . LEU A 1 86 ? 4.661 -5.619 4.663 1.00 95.62 86 LEU A C 1
ATOM 667 O O . LEU A 1 86 ? 3.822 -6.193 5.357 1.00 95.62 86 LEU A O 1
ATOM 671 N N . SER A 1 87 ? 5.163 -4.421 4.968 1.00 96.75 87 SER A N 1
ATOM 672 C CA . SER A 1 87 ? 4.748 -3.656 6.150 1.00 96.75 87 SER A CA 1
ATOM 673 C C . SER A 1 87 ? 3.252 -3.338 6.121 1.00 96.75 87 SER A C 1
ATOM 675 O O . SER A 1 87 ? 2.565 -3.536 7.119 1.00 96.75 87 SER A O 1
ATOM 677 N N . LEU A 1 88 ? 2.716 -2.947 4.960 1.00 97.81 88 LEU A N 1
ATOM 678 C CA . LEU A 1 88 ? 1.286 -2.701 4.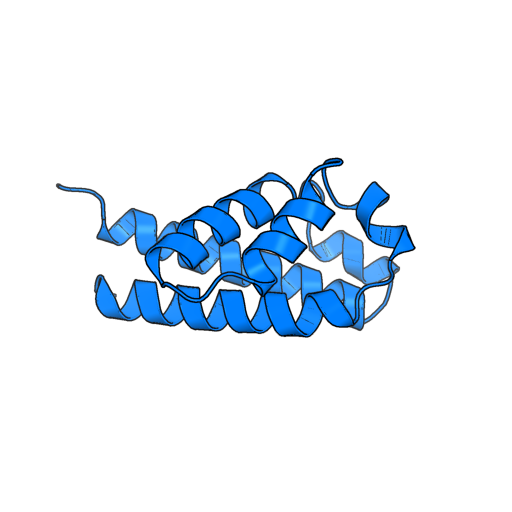763 1.00 97.81 88 LEU A CA 1
ATOM 679 C C . LEU A 1 88 ? 0.446 -3.946 5.066 1.00 97.81 88 LEU A C 1
ATOM 681 O O . LEU A 1 88 ? -0.550 -3.873 5.780 1.00 97.81 88 LEU A O 1
ATOM 685 N N . ARG A 1 89 ? 0.859 -5.106 4.543 1.00 97.38 89 ARG A N 1
ATOM 686 C CA . ARG A 1 89 ? 0.181 -6.389 4.787 1.00 97.38 89 ARG A CA 1
ATOM 687 C C . ARG A 1 89 ? 0.211 -6.784 6.258 1.00 97.38 89 ARG A C 1
ATOM 689 O O . ARG A 1 89 ? -0.788 -7.292 6.761 1.00 97.38 89 ARG A O 1
ATOM 696 N N . LEU A 1 90 ? 1.332 -6.542 6.934 1.00 96.62 90 LEU A N 1
ATOM 697 C CA . LEU A 1 90 ? 1.461 -6.795 8.364 1.00 96.62 90 LEU A CA 1
ATOM 698 C C . LEU A 1 90 ? 0.517 -5.895 9.171 1.00 96.62 90 LEU A C 1
ATOM 700 O O . LEU A 1 90 ? -0.249 -6.413 9.978 1.00 96.62 90 LEU A O 1
ATOM 704 N N . ALA A 1 91 ? 0.500 -4.589 8.892 1.00 97.00 91 ALA A N 1
ATOM 705 C CA . ALA A 1 91 ? -0.381 -3.632 9.560 1.00 97.00 91 ALA A CA 1
ATOM 706 C C . ALA A 1 91 ? -1.873 -3.959 9.353 1.00 97.00 91 ALA A C 1
ATOM 708 O O . ALA A 1 91 ? -2.664 -3.901 10.293 1.00 97.00 91 ALA A O 1
ATOM 709 N N . LEU A 1 92 ? -2.267 -4.382 8.146 1.00 97.06 92 LEU A N 1
ATOM 710 C CA . LEU A 1 92 ? -3.634 -4.844 7.873 1.00 97.06 92 LEU A CA 1
ATOM 711 C C . LEU A 1 92 ? -3.989 -6.106 8.675 1.00 97.06 92 LEU A C 1
ATOM 713 O O . LEU A 1 92 ? -5.066 -6.175 9.259 1.00 97.06 92 LEU A O 1
ATOM 717 N N . ALA A 1 93 ? -3.084 -7.087 8.752 1.00 96.50 93 ALA A N 1
ATOM 718 C CA . ALA A 1 93 ? -3.309 -8.305 9.534 1.00 96.50 93 ALA A CA 1
ATOM 719 C C . ALA A 1 93 ? -3.412 -8.015 11.042 1.00 96.50 93 ALA A C 1
ATOM 721 O O . ALA A 1 93 ? -4.230 -8.606 11.747 1.00 96.50 93 ALA A O 1
ATOM 722 N N . HIS A 1 94 ? -2.591 -7.088 11.529 1.00 95.62 94 HIS A N 1
ATOM 723 C CA . HIS A 1 94 ? -2.632 -6.553 12.882 1.00 95.62 94 HIS A CA 1
ATOM 724 C C . HIS A 1 94 ? -3.974 -5.884 13.193 1.00 95.62 94 HIS A C 1
ATOM 726 O O . HIS A 1 94 ? -4.590 -6.194 14.216 1.00 95.62 94 HIS A O 1
ATOM 732 N N . LEU A 1 95 ? -4.463 -5.037 12.287 1.00 95.12 95 LEU A N 1
ATOM 733 C CA . LEU A 1 95 ? -5.765 -4.392 12.406 1.00 95.12 95 LEU A CA 1
ATOM 734 C C . LEU A 1 95 ? -6.917 -5.411 12.395 1.00 95.12 95 LEU A C 1
ATOM 736 O O . LEU A 1 95 ? -7.806 -5.342 13.242 1.00 95.12 95 LEU A O 1
ATOM 740 N N . ASP A 1 96 ? -6.868 -6.407 11.509 1.00 95.25 96 ASP A N 1
ATOM 741 C CA . ASP A 1 96 ? -7.864 -7.483 11.452 1.00 95.25 96 ASP A CA 1
ATOM 742 C C . ASP A 1 96 ? -7.897 -8.306 12.749 1.00 95.25 96 ASP A C 1
ATOM 744 O O . ASP A 1 96 ? -8.965 -8.724 13.197 1.00 95.25 96 ASP A O 1
ATOM 748 N N . ALA A 1 97 ? -6.739 -8.547 13.368 1.00 94.50 97 ALA A N 1
ATOM 749 C CA . ALA A 1 97 ? -6.642 -9.319 14.603 1.00 94.50 97 ALA A CA 1
ATOM 750 C C . ALA A 1 97 ? -7.307 -8.615 15.795 1.00 94.50 97 ALA A C 1
ATOM 752 O O . ALA A 1 97 ? -7.907 -9.284 16.631 1.00 94.50 97 ALA A O 1
ATOM 753 N N . VAL A 1 98 ? -7.226 -7.282 15.863 1.00 93.25 98 VAL A N 1
ATOM 754 C CA . VAL A 1 98 ? -7.819 -6.488 16.956 1.00 93.25 98 VAL A CA 1
ATOM 755 C C . VAL A 1 98 ? -9.277 -6.088 16.701 1.00 93.25 98 VAL A C 1
ATOM 757 O O . VAL A 1 98 ? -9.958 -5.671 17.634 1.00 93.25 98 VAL A O 1
ATOM 760 N N . GLN A 1 99 ? -9.771 -6.229 15.465 1.00 86.00 99 GLN A N 1
ATOM 761 C CA . GLN A 1 99 ? -11.163 -5.951 15.084 1.00 86.00 99 GLN A CA 1
ATOM 762 C C . GLN A 1 99 ? -12.108 -7.155 15.223 1.00 86.00 99 GLN A C 1
ATOM 764 O O . GLN A 1 99 ? -13.328 -6.974 15.216 1.00 86.00 99 GLN A O 1
ATOM 769 N N . ARG A 1 100 ? -11.589 -8.385 15.324 1.00 70.00 100 ARG A N 1
ATOM 770 C CA . ARG A 1 100 ? -12.436 -9.579 15.473 1.00 70.00 100 ARG A CA 1
ATOM 771 C C . ARG A 1 100 ? -13.082 -9.604 16.866 1.00 70.00 100 ARG A C 1
ATOM 773 O O . ARG A 1 100 ? -12.348 -9.568 17.851 1.00 70.00 100 ARG A O 1
ATOM 780 N N . PRO A 1 101 ? -14.421 -9.697 16.971 1.00 52.31 101 PRO A N 1
ATOM 781 C CA . PRO A 1 101 ? -15.053 -10.029 18.239 1.00 52.31 101 PRO A CA 1
ATOM 782 C C . PRO A 1 101 ? -14.689 -11.472 18.611 1.00 52.31 101 PRO A C 1
ATOM 784 O O . PRO A 1 101 ? -14.667 -12.343 17.736 1.00 52.31 101 PRO A O 1
ATOM 787 N N . GLU A 1 102 ? -14.372 -11.697 19.887 1.00 50.69 102 GLU A N 1
ATOM 788 C CA . GLU A 1 102 ? -14.278 -13.042 20.476 1.00 50.69 102 GLU A CA 1
ATOM 789 C C . GLU A 1 102 ? -15.597 -13.817 20.332 1.00 50.69 102 GLU A C 1
ATOM 791 O O . GLU A 1 102 ? -16.678 -13.188 20.450 1.00 50.69 102 GLU A O 1
#

Sequence (102 aa):
MNHQEAREELVEAVADIKYTALRVDGHLWSEVGTPDLTLALEDLRRSTAPDEQEGMARRVSEAFVVHPGQLYAHGIDNLSFGTAILSLRLALAHLDAVQRPE

Radius of gyration: 13.32 Å; chains: 1; bounding box: 32×24×37 Å